Protein AF-A0A2V4DV80-F1 (afdb_monomer)

Foldseek 3Di:
DDDPVRVVVVVVVVVVVVVVVVVVVVVVVLVQLLVQLVVVVVPDDPVNLVVQLVVVCVVQPPVGDDPVNSVVVSSVVSSVVSVVVVVVVVVVD

Organism: NCBI:txid1970738

Structure (mmCIF, N/CA/C/O backbone):
data_AF-A0A2V4DV80-F1
#
_entry.id   AF-A0A2V4DV80-F1
#
loop_
_atom_site.group_PDB
_atom_site.id
_atom_site.type_symbol
_atom_site.label_atom_id
_atom_site.label_alt_id
_atom_site.label_comp_id
_atom_site.label_asym_id
_atom_site.label_entity_id
_atom_site.label_seq_id
_atom_site.pdbx_PDB_ins_code
_atom_site.Cartn_x
_atom_site.Cartn_y
_atom_site.Cartn_z
_atom_site.occupancy
_atom_site.B_iso_or_equiv
_atom_site.auth_seq_id
_atom_site.auth_comp_id
_atom_site.auth_asym_id
_atom_site.auth_atom_id
_atom_site.pdbx_PDB_model_num
ATOM 1 N N . MET A 1 1 ? 38.044 0.938 -38.146 1.00 60.31 1 MET A N 1
ATOM 2 C CA . MET A 1 1 ? 38.154 1.761 -36.922 1.00 60.31 1 MET A CA 1
ATOM 3 C C . MET A 1 1 ? 36.965 2.714 -36.921 1.00 60.31 1 MET A C 1
ATOM 5 O O . MET A 1 1 ? 36.771 3.369 -37.935 1.00 60.31 1 MET A O 1
ATOM 9 N N . LYS A 1 2 ? 36.105 2.701 -35.892 1.00 66.69 2 LYS A N 1
ATOM 10 C CA . LYS A 1 2 ? 34.963 3.636 -35.813 1.00 66.69 2 LYS A CA 1
ATOM 11 C C . LYS A 1 2 ? 35.490 5.036 -35.483 1.00 66.69 2 LYS A C 1
ATOM 13 O O . LYS A 1 2 ? 36.448 5.134 -34.717 1.00 66.69 2 LYS A O 1
ATOM 18 N N . THR A 1 3 ? 34.906 6.084 -36.059 1.00 84.12 3 THR A N 1
ATOM 19 C CA . THR A 1 3 ? 35.288 7.469 -35.730 1.00 84.12 3 THR A CA 1
ATOM 20 C C . THR A 1 3 ? 34.881 7.809 -34.295 1.00 84.12 3 THR A C 1
ATOM 22 O O . THR A 1 3 ? 34.015 7.144 -33.717 1.00 84.12 3 THR A O 1
ATOM 25 N N . LEU A 1 4 ? 35.499 8.837 -33.708 1.00 80.19 4 LEU A N 1
ATOM 26 C CA . LEU A 1 4 ? 35.179 9.287 -32.350 1.00 80.19 4 LEU A CA 1
ATOM 27 C C . LEU A 1 4 ? 33.680 9.618 -32.220 1.00 80.19 4 LEU A C 1
ATOM 29 O O . LEU A 1 4 ? 33.022 9.157 -31.291 1.00 80.19 4 LEU A O 1
ATOM 33 N N . ASP A 1 5 ? 33.116 10.294 -33.225 1.00 77.75 5 ASP A N 1
ATOM 34 C CA . ASP A 1 5 ? 31.690 10.642 -33.285 1.00 77.75 5 ASP A CA 1
ATOM 35 C C . ASP A 1 5 ? 30.785 9.403 -33.295 1.00 77.75 5 ASP A C 1
ATOM 37 O O . ASP A 1 5 ? 29.776 9.350 -32.591 1.00 77.75 5 ASP A O 1
ATOM 41 N N . GLN A 1 6 ? 31.174 8.350 -34.027 1.00 77.19 6 GLN A N 1
ATOM 42 C CA . GLN A 1 6 ? 30.449 7.077 -34.022 1.00 77.19 6 GLN A CA 1
ATOM 43 C C . GLN A 1 6 ? 30.519 6.380 -32.658 1.00 77.19 6 GLN A C 1
ATOM 45 O O . GLN A 1 6 ? 29.569 5.701 -32.269 1.00 77.19 6 GLN A O 1
ATOM 50 N N . GLN A 1 7 ? 31.630 6.488 -31.928 1.00 75.81 7 GLN A N 1
ATOM 51 C CA . GLN A 1 7 ? 31.748 5.912 -30.584 1.00 75.81 7 GLN A CA 1
ATOM 52 C C . GLN A 1 7 ? 30.891 6.677 -29.569 1.00 75.81 7 GLN A C 1
ATOM 54 O O . GLN A 1 7 ? 30.188 6.050 -28.777 1.00 75.81 7 GLN A O 1
ATOM 59 N N . VAL A 1 8 ? 30.893 8.010 -29.635 1.00 75.25 8 VAL A N 1
ATOM 60 C CA . VAL A 1 8 ? 30.076 8.881 -28.779 1.00 75.25 8 VAL A CA 1
ATOM 61 C C . VAL A 1 8 ? 28.583 8.632 -29.013 1.00 75.25 8 VAL A C 1
ATOM 63 O O . VAL A 1 8 ? 27.857 8.378 -28.052 1.00 75.25 8 VAL A O 1
ATOM 66 N N . ALA A 1 9 ? 28.129 8.581 -30.269 1.00 74.56 9 ALA A N 1
ATOM 67 C CA . ALA A 1 9 ? 26.732 8.288 -30.604 1.00 74.56 9 ALA A CA 1
ATOM 68 C C . ALA A 1 9 ? 26.268 6.918 -30.068 1.00 74.56 9 ALA A C 1
ATOM 70 O O . ALA A 1 9 ? 25.228 6.827 -29.417 1.00 74.56 9 ALA A O 1
ATOM 71 N N . ASN A 1 10 ? 27.083 5.869 -30.246 1.00 79.75 10 ASN A N 1
ATOM 72 C CA . ASN A 1 10 ? 26.785 4.532 -29.714 1.00 79.75 10 ASN A CA 1
ATOM 73 C C . ASN A 1 10 ? 26.696 4.518 -28.175 1.00 79.75 10 ASN A C 1
ATOM 75 O O . ASN A 1 10 ? 25.904 3.769 -27.601 1.00 79.75 10 ASN A O 1
ATOM 79 N N . ASN A 1 11 ? 27.512 5.322 -27.488 1.00 81.12 11 ASN A N 1
ATOM 80 C CA . ASN A 1 11 ? 27.479 5.415 -26.029 1.00 81.12 11 ASN A CA 1
ATOM 81 C C . ASN A 1 11 ? 26.223 6.140 -25.528 1.00 81.12 11 ASN A C 1
ATOM 83 O O . ASN A 1 11 ? 25.623 5.691 -24.551 1.00 81.12 11 ASN A O 1
ATOM 87 N N . HIS A 1 12 ? 25.792 7.207 -26.206 1.00 82.12 12 HIS A N 1
ATOM 88 C CA . HIS A 1 12 ? 24.542 7.898 -25.879 1.00 82.12 12 HIS A CA 1
ATOM 89 C C . HIS A 1 12 ? 23.319 7.001 -26.075 1.00 82.12 12 HIS A C 1
ATOM 91 O O . HIS A 1 12 ? 22.471 6.929 -25.188 1.00 82.12 12 HIS A O 1
ATOM 97 N N . GLU A 1 13 ? 23.258 6.264 -27.185 1.00 85.12 13 GLU A N 1
ATOM 98 C CA . GLU A 1 13 ? 22.174 5.315 -27.452 1.00 85.12 13 GLU A CA 1
ATOM 99 C C . GLU A 1 13 ? 22.117 4.217 -26.380 1.00 85.12 13 GLU A C 1
ATOM 101 O O . GLU A 1 13 ? 21.064 3.955 -25.800 1.00 85.12 13 GLU A O 1
ATOM 106 N N . ARG A 1 14 ? 23.271 3.642 -26.013 1.00 85.62 14 ARG A N 1
ATOM 107 C CA . ARG A 1 14 ? 23.364 2.663 -24.918 1.00 85.62 14 ARG A CA 1
ATOM 108 C C . ARG A 1 14 ? 22.899 3.226 -23.578 1.00 85.62 14 ARG A C 1
ATOM 110 O O . ARG A 1 14 ? 22.186 2.536 -22.849 1.00 85.62 14 ARG A O 1
ATOM 117 N N . ALA A 1 15 ? 23.299 4.451 -23.241 1.00 86.38 15 ALA A N 1
ATOM 118 C CA . ALA A 1 15 ? 22.874 5.106 -22.008 1.00 86.38 15 ALA A CA 1
ATOM 119 C C . ALA A 1 15 ? 21.351 5.300 -21.986 1.00 86.38 15 ALA A C 1
ATOM 121 O O . ALA A 1 15 ? 20.705 4.941 -21.003 1.00 86.38 15 ALA A O 1
ATOM 122 N N . TYR A 1 16 ? 20.774 5.767 -23.095 1.00 85.81 16 TYR A N 1
ATOM 123 C CA . TYR A 1 16 ? 19.332 5.938 -23.238 1.00 85.81 16 TYR A CA 1
ATOM 124 C C . TYR A 1 16 ? 18.569 4.610 -23.108 1.00 85.81 16 TYR A C 1
ATOM 126 O O . TYR A 1 16 ? 17.633 4.512 -22.314 1.00 85.81 16 TYR A O 1
ATOM 134 N N . CYS A 1 17 ? 19.002 3.553 -23.804 1.00 83.19 17 CYS A N 1
ATOM 135 C CA . CYS A 1 17 ? 18.388 2.227 -23.690 1.00 83.19 17 CYS A CA 1
ATOM 136 C C . CYS A 1 17 ? 18.449 1.678 -22.257 1.00 83.19 17 CYS A C 1
ATOM 138 O O . CYS A 1 17 ? 17.471 1.107 -21.771 1.00 83.19 17 CYS A O 1
ATOM 140 N N . ASN A 1 18 ? 19.573 1.868 -21.558 1.00 87.25 18 ASN A N 1
ATOM 141 C CA . ASN A 1 18 ? 19.722 1.447 -20.165 1.00 87.25 18 ASN A CA 1
ATOM 142 C C . ASN A 1 18 ? 18.796 2.227 -19.226 1.00 87.25 18 ASN A C 1
ATOM 144 O O . ASN A 1 18 ? 18.187 1.621 -18.341 1.00 87.25 18 ASN A O 1
ATOM 148 N N . MET A 1 19 ? 18.659 3.540 -19.428 1.00 86.56 19 MET A N 1
ATOM 149 C CA . MET A 1 19 ? 17.720 4.367 -18.670 1.00 86.56 19 MET A CA 1
ATOM 150 C C . MET A 1 19 ? 16.284 3.893 -18.883 1.00 86.56 19 MET A C 1
ATOM 152 O O . MET A 1 19 ? 15.612 3.578 -17.907 1.00 86.56 19 MET A O 1
ATOM 156 N N . MET A 1 20 ? 15.847 3.743 -20.138 1.00 86.69 20 MET A N 1
ATOM 157 C CA . MET A 1 20 ? 14.493 3.275 -20.458 1.00 86.69 20 MET A CA 1
ATOM 158 C C . MET A 1 20 ? 14.214 1.903 -19.847 1.00 86.69 20 MET A C 1
ATOM 160 O O . MET A 1 20 ? 13.196 1.721 -19.188 1.00 86.69 20 MET A O 1
ATOM 164 N N . ARG A 1 21 ? 15.151 0.954 -19.973 1.00 83.69 21 ARG A N 1
ATOM 165 C CA . ARG A 1 21 ? 15.011 -0.378 -19.369 1.00 83.69 21 ARG A CA 1
ATOM 166 C C . ARG A 1 21 ? 14.881 -0.313 -17.847 1.00 83.69 21 ARG A C 1
ATOM 168 O O . ARG A 1 21 ? 14.105 -1.069 -17.270 1.00 83.69 21 ARG A O 1
ATOM 175 N N . THR A 1 22 ? 15.639 0.574 -17.205 1.00 85.88 22 THR A N 1
ATOM 176 C CA . THR A 1 22 ? 15.595 0.768 -15.749 1.00 85.88 22 THR A CA 1
ATOM 177 C C . THR A 1 22 ? 14.260 1.367 -15.318 1.00 85.88 22 THR A C 1
ATOM 179 O O . THR A 1 22 ? 13.650 0.855 -14.382 1.00 85.88 22 THR A O 1
ATOM 182 N N . THR A 1 23 ? 13.772 2.387 -16.029 1.00 84.88 23 THR A N 1
ATOM 183 C CA . THR A 1 23 ? 12.456 2.993 -15.788 1.00 84.88 23 THR A CA 1
ATOM 184 C C . THR A 1 23 ? 11.342 1.968 -15.962 1.00 84.88 23 THR A C 1
ATOM 186 O O . THR A 1 23 ? 10.585 1.746 -15.02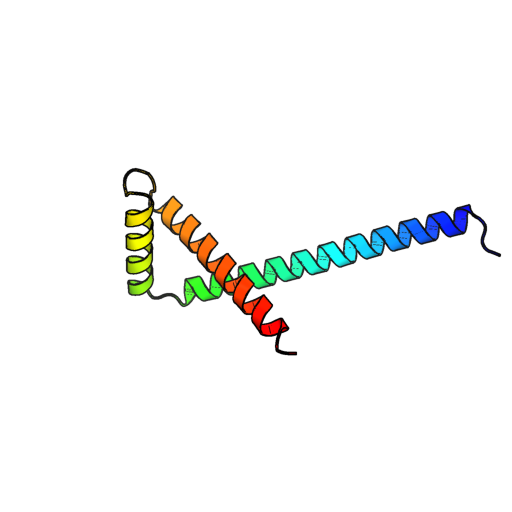9 1.00 84.88 23 THR A O 1
ATOM 189 N N . THR A 1 24 ? 11.310 1.228 -17.075 1.00 87.62 24 THR A N 1
ATOM 190 C CA . THR A 1 24 ? 10.300 0.181 -17.303 1.00 87.62 24 THR A CA 1
ATOM 191 C C . THR A 1 24 ? 10.324 -0.901 -16.221 1.00 87.62 24 THR A C 1
ATOM 193 O O . THR A 1 24 ? 9.274 -1.372 -15.786 1.00 87.62 24 THR A O 1
ATOM 196 N N . ALA A 1 25 ? 11.512 -1.312 -15.764 1.00 85.62 25 ALA A N 1
ATOM 197 C CA . ALA A 1 25 ? 11.631 -2.282 -14.679 1.00 85.62 25 ALA A CA 1
ATOM 198 C C . ALA A 1 25 ? 11.106 -1.728 -13.345 1.00 85.62 25 ALA A C 1
ATOM 200 O O . ALA A 1 25 ? 10.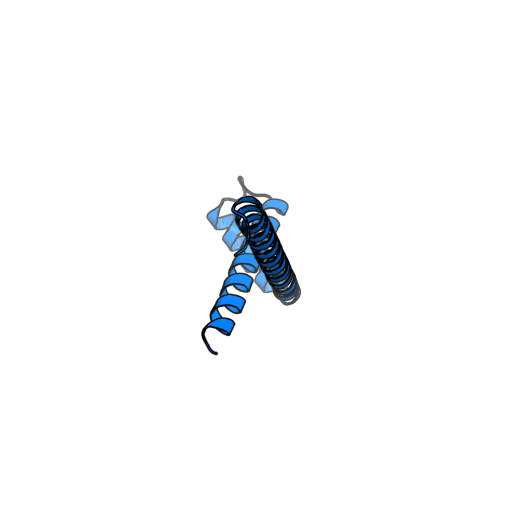494 -2.473 -12.578 1.00 85.62 25 ALA A O 1
ATOM 201 N N . LYS A 1 26 ? 11.330 -0.436 -13.074 1.00 87.00 26 LYS A N 1
ATOM 202 C CA . LYS A 1 26 ? 10.787 0.251 -11.902 1.00 87.00 26 LYS A CA 1
ATOM 203 C C . LYS A 1 26 ? 9.265 0.360 -11.986 1.00 87.00 26 LYS A C 1
ATOM 205 O O . LYS A 1 26 ? 8.603 -0.103 -11.069 1.00 87.00 26 LYS A O 1
ATOM 210 N N . ASP A 1 27 ? 8.722 0.842 -13.100 1.00 90.31 27 ASP A N 1
ATOM 211 C CA . ASP A 1 27 ? 7.275 0.994 -13.297 1.00 90.31 27 ASP A CA 1
ATOM 212 C C . ASP A 1 27 ? 6.545 -0.343 -13.132 1.00 90.31 27 ASP A C 1
ATOM 214 O O . ASP A 1 27 ? 5.506 -0.425 -12.478 1.00 90.31 27 ASP A O 1
ATOM 218 N N . LYS A 1 28 ? 7.122 -1.427 -13.670 1.00 91.31 28 LYS A N 1
ATOM 219 C CA . LYS A 1 28 ? 6.583 -2.777 -13.484 1.00 91.31 28 LYS A CA 1
ATOM 220 C C . LYS A 1 28 ? 6.579 -3.185 -12.010 1.00 91.31 28 LYS A C 1
ATOM 222 O O . LYS A 1 28 ? 5.596 -3.746 -11.537 1.00 91.31 28 LYS A O 1
ATOM 227 N N . ARG A 1 29 ? 7.665 -2.909 -11.286 1.00 90.38 29 ARG A N 1
ATOM 228 C CA . ARG A 1 29 ? 7.767 -3.218 -9.855 1.00 90.38 29 ARG A CA 1
ATOM 229 C C . ARG A 1 29 ? 6.759 -2.413 -9.037 1.00 90.38 29 ARG A C 1
ATOM 231 O O . ARG A 1 29 ? 6.122 -2.982 -8.159 1.00 90.38 29 ARG A O 1
ATOM 238 N N . ASP A 1 30 ? 6.601 -1.131 -9.338 1.00 91.12 30 ASP A N 1
ATOM 239 C CA . ASP A 1 30 ? 5.652 -0.253 -8.653 1.00 91.12 30 ASP A CA 1
ATOM 240 C C . ASP A 1 30 ? 4.209 -0.723 -8.919 1.00 91.12 30 ASP A C 1
ATOM 242 O O . ASP A 1 30 ? 3.396 -0.798 -7.998 1.00 91.12 30 ASP A O 1
ATOM 246 N N . ALA A 1 31 ? 3.903 -1.165 -10.144 1.00 93.69 31 ALA A N 1
ATOM 247 C CA . ALA A 1 31 ? 2.618 -1.784 -10.471 1.00 93.69 31 ALA A CA 1
ATOM 248 C C .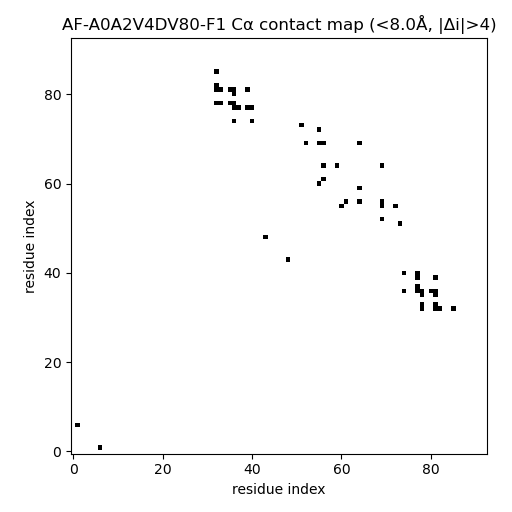 ALA A 1 31 ? 2.374 -3.104 -9.710 1.00 93.69 31 ALA A C 1
ATOM 250 O O . ALA A 1 31 ? 1.267 -3.329 -9.218 1.00 93.69 31 ALA A O 1
ATOM 251 N N . GLU A 1 32 ? 3.391 -3.964 -9.580 1.00 94.69 32 GLU A N 1
ATOM 252 C CA . GLU A 1 32 ? 3.317 -5.205 -8.791 1.00 94.69 32 GLU A CA 1
ATOM 253 C C . GLU A 1 32 ? 3.059 -4.919 -7.301 1.00 94.69 32 GLU A C 1
ATOM 255 O O . GLU A 1 32 ? 2.185 -5.550 -6.703 1.00 94.69 32 GLU A O 1
ATOM 260 N N . ILE A 1 33 ? 3.767 -3.942 -6.716 1.00 94.44 33 ILE A N 1
ATOM 261 C CA . ILE A 1 33 ? 3.571 -3.506 -5.323 1.00 94.44 33 ILE A CA 1
ATOM 262 C C . ILE A 1 33 ? 2.138 -3.008 -5.125 1.00 94.44 33 ILE A C 1
ATOM 264 O O . ILE A 1 33 ? 1.438 -3.520 -4.252 1.00 94.44 33 ILE A O 1
ATOM 268 N N . ASN A 1 34 ? 1.680 -2.083 -5.972 1.00 94.25 34 ASN A N 1
ATOM 269 C CA . ASN A 1 34 ? 0.340 -1.505 -5.876 1.00 94.25 34 ASN A CA 1
ATOM 270 C C . ASN A 1 34 ? -0.757 -2.568 -6.025 1.00 94.25 34 ASN A C 1
ATOM 272 O O . ASN A 1 34 ? -1.765 -2.536 -5.320 1.00 94.25 34 ASN A O 1
ATOM 276 N N . SER A 1 35 ? -0.573 -3.528 -6.935 1.00 95.94 35 SER A N 1
ATOM 277 C CA . SER A 1 35 ? -1.526 -4.625 -7.118 1.00 95.94 35 SER A CA 1
ATOM 278 C C . SER A 1 35 ? -1.606 -5.516 -5.879 1.00 95.94 35 SER A C 1
ATOM 280 O O . SER A 1 35 ? -2.702 -5.894 -5.464 1.00 95.94 35 SER A O 1
ATOM 282 N N . LEU A 1 36 ? -0.461 -5.858 -5.283 1.00 96.06 36 LEU A N 1
ATOM 283 C CA . LEU A 1 3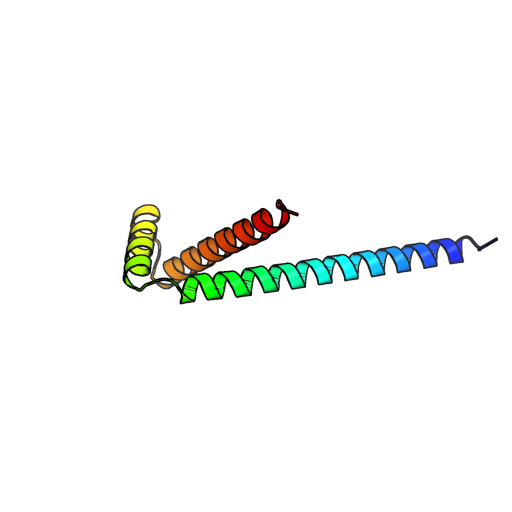6 ? -0.417 -6.698 -4.090 1.00 96.06 36 LEU A CA 1
ATOM 284 C C . LEU A 1 36 ? -0.977 -5.965 -2.865 1.00 96.06 36 LEU A C 1
ATOM 286 O O . LEU A 1 36 ? -1.764 -6.547 -2.126 1.00 96.06 36 LEU A O 1
ATOM 290 N N . ALA A 1 37 ? -0.631 -4.690 -2.678 1.00 95.94 37 ALA A N 1
ATOM 291 C CA . ALA A 1 37 ? -1.158 -3.861 -1.597 1.00 95.94 37 ALA A CA 1
ATOM 292 C C . ALA A 1 37 ? -2.693 -3.787 -1.639 1.00 95.94 37 ALA A C 1
ATOM 294 O O . ALA A 1 37 ? -3.348 -4.014 -0.623 1.00 95.94 37 ALA A O 1
ATOM 295 N N . LYS A 1 38 ? -3.275 -3.590 -2.830 1.00 95.31 38 LYS A N 1
ATOM 296 C CA . LYS A 1 38 ? -4.734 -3.613 -3.027 1.00 95.31 38 LYS A CA 1
ATOM 297 C C . LYS A 1 38 ? -5.364 -4.962 -2.686 1.00 95.31 38 LYS A C 1
ATOM 299 O O . LYS A 1 38 ? -6.442 -4.986 -2.100 1.00 95.31 38 LYS A O 1
ATOM 304 N N . SER A 1 39 ? -4.710 -6.073 -3.031 1.00 95.81 39 SER A N 1
ATOM 305 C CA . SER A 1 39 ? -5.189 -7.405 -2.635 1.00 95.81 39 SER A CA 1
ATOM 306 C C . SER A 1 39 ? -5.175 -7.561 -1.118 1.00 95.81 39 SER A C 1
ATOM 308 O O . SER A 1 39 ? -6.188 -7.932 -0.545 1.00 95.81 39 SER A O 1
ATOM 310 N N . LEU A 1 40 ? -4.071 -7.195 -0.460 1.00 94.44 40 LEU A N 1
ATOM 311 C CA . LEU A 1 40 ? -3.947 -7.282 0.997 1.00 94.44 40 LEU A CA 1
ATOM 312 C C . LEU A 1 40 ? -5.008 -6.441 1.721 1.00 94.44 40 LEU A C 1
ATOM 314 O O . LEU A 1 40 ? -5.572 -6.903 2.708 1.00 94.44 40 LEU A O 1
ATOM 318 N N . ARG A 1 41 ? -5.307 -5.235 1.217 1.00 92.50 41 ARG A N 1
ATOM 319 C CA . ARG A 1 41 ? -6.390 -4.391 1.744 1.00 92.50 41 ARG A CA 1
ATOM 320 C C . ARG A 1 41 ? -7.756 -5.045 1.573 1.00 92.50 41 ARG A C 1
ATOM 322 O O . ARG A 1 41 ? -8.563 -4.989 2.491 1.00 92.50 41 ARG A O 1
ATOM 329 N N . LYS A 1 42 ? -8.012 -5.649 0.411 1.00 93.94 42 LYS A N 1
ATOM 330 C CA . LYS A 1 42 ? -9.276 -6.333 0.103 1.00 93.94 42 LYS A CA 1
ATOM 331 C C . LYS A 1 42 ? -9.479 -7.599 0.940 1.00 93.94 42 LYS A C 1
ATOM 333 O O . LYS A 1 42 ? -10.612 -7.926 1.269 1.00 93.94 42 LYS A O 1
ATOM 338 N N . ASP A 1 43 ? -8.396 -8.301 1.253 1.00 94.19 43 ASP A N 1
ATOM 339 C CA . ASP A 1 43 ? -8.421 -9.540 2.033 1.00 94.19 43 ASP A CA 1
ATOM 340 C C . ASP A 1 43 ? -8.497 -9.278 3.553 1.00 94.19 43 ASP A C 1
ATOM 342 O O . ASP A 1 43 ? -8.671 -10.214 4.334 1.00 94.19 43 ASP A O 1
ATOM 346 N N . MET A 1 44 ? -8.365 -8.019 3.987 1.00 94.12 44 MET A N 1
ATOM 347 C CA . MET A 1 44 ? -8.511 -7.611 5.385 1.00 94.12 44 MET A CA 1
ATOM 348 C C . MET A 1 44 ? -9.980 -7.676 5.816 1.00 94.12 44 MET A C 1
ATOM 350 O O . MET A 1 44 ? -10.866 -7.195 5.115 1.00 94.12 44 MET A O 1
ATOM 354 N N . SER A 1 45 ? -10.223 -8.248 6.996 1.00 95.62 45 SER A N 1
ATOM 355 C CA . SER A 1 45 ? -11.552 -8.270 7.607 1.00 95.62 45 SER A CA 1
ATOM 356 C C . SER A 1 45 ? -11.926 -6.907 8.197 1.00 95.62 45 SER A C 1
ATOM 358 O O . SER A 1 45 ? -11.046 -6.143 8.598 1.00 95.62 45 SER A O 1
ATOM 360 N N . ASP A 1 46 ? -13.225 -6.629 8.322 1.00 93.88 46 ASP A N 1
ATOM 361 C CA . ASP A 1 46 ? -13.710 -5.408 8.981 1.00 93.88 46 ASP A CA 1
ATOM 362 C C . ASP A 1 46 ? -13.217 -5.325 10.437 1.00 93.88 46 ASP A C 1
ATOM 364 O O . ASP A 1 46 ? -12.775 -4.270 1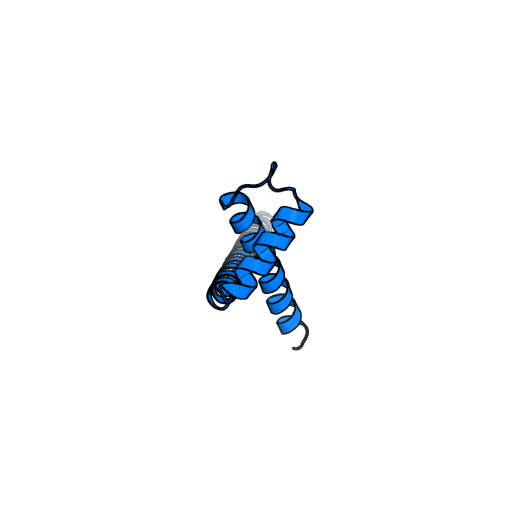0.884 1.00 93.88 46 ASP A O 1
ATOM 368 N N . ASP A 1 47 ? -13.188 -6.450 11.160 1.00 96.38 47 ASP A N 1
ATOM 369 C CA . ASP A 1 47 ? -12.666 -6.516 12.532 1.00 96.38 47 ASP A CA 1
ATOM 370 C C . ASP A 1 47 ? -11.186 -6.118 12.613 1.00 96.38 47 ASP A C 1
ATOM 372 O O . ASP A 1 47 ? -10.764 -5.438 13.551 1.00 96.38 47 ASP A O 1
ATOM 376 N 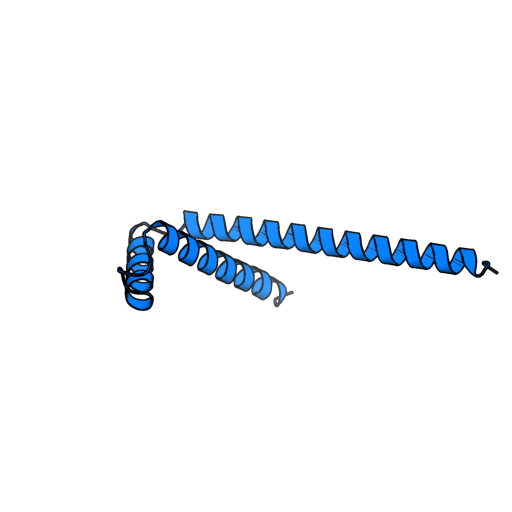N . ASP A 1 48 ? -10.371 -6.557 11.653 1.00 94.19 48 ASP A N 1
ATOM 377 C CA . ASP A 1 48 ? -8.953 -6.203 11.616 1.00 94.19 48 ASP A CA 1
ATOM 378 C C . ASP A 1 48 ? -8.741 -4.761 11.154 1.00 94.19 48 ASP A C 1
ATOM 380 O O . ASP A 1 48 ? -7.840 -4.096 11.669 1.00 94.19 48 ASP A O 1
ATOM 384 N N . TYR A 1 49 ? -9.594 -4.256 10.258 1.00 92.75 49 TYR A N 1
ATOM 385 C CA . TYR A 1 49 ? -9.637 -2.836 9.925 1.00 92.75 49 TYR A CA 1
ATOM 386 C C . TYR A 1 49 ? -9.901 -1.997 11.181 1.00 92.75 49 TYR A C 1
ATOM 388 O O . TYR A 1 49 ? -9.084 -1.138 11.501 1.00 92.75 49 TYR A O 1
ATOM 396 N N . PHE A 1 50 ? -10.951 -2.299 11.952 1.00 93.69 50 PHE A N 1
ATOM 397 C CA . PHE A 1 50 ? -11.283 -1.547 13.168 1.00 93.69 50 PHE A CA 1
ATOM 398 C C . PHE A 1 50 ? -10.162 -1.582 14.208 1.00 93.69 50 PHE A C 1
ATOM 400 O O . PHE A 1 50 ? -9.884 -0.583 14.869 1.00 93.69 50 PHE A O 1
ATOM 407 N N . LYS A 1 51 ? -9.474 -2.719 14.370 1.00 94.81 51 LYS A N 1
ATOM 408 C CA . LYS A 1 51 ? -8.302 -2.788 15.260 1.00 94.81 51 LYS A CA 1
ATOM 409 C C . LYS A 1 51 ? -7.188 -1.857 14.789 1.00 94.81 51 LYS A C 1
ATOM 411 O O . LYS A 1 51 ? -6.592 -1.169 15.610 1.00 94.81 51 LYS A O 1
ATOM 416 N N . MET A 1 52 ? -6.894 -1.848 13.491 1.00 93.19 52 MET A N 1
ATOM 417 C CA . MET A 1 52 ? -5.826 -1.019 12.932 1.00 93.19 52 MET A CA 1
ATOM 418 C C . MET A 1 52 ? -6.185 0.468 12.965 1.00 93.19 52 MET A C 1
ATOM 420 O O . MET A 1 52 ? -5.334 1.276 13.322 1.00 93.19 52 MET A O 1
ATOM 424 N N . GLU A 1 53 ? -7.433 0.822 12.667 1.00 92.62 53 GLU A N 1
ATOM 425 C CA . GLU A 1 53 ? -7.970 2.178 12.807 1.00 92.62 53 GLU A CA 1
ATOM 426 C C . GLU A 1 53 ? -7.800 2.689 14.239 1.00 92.62 53 GLU A C 1
ATOM 428 O O . GLU A 1 53 ? -7.204 3.746 14.439 1.00 92.62 53 GLU A O 1
ATOM 433 N N . ASN A 1 54 ? -8.204 1.902 15.241 1.00 92.25 54 ASN A N 1
ATOM 434 C CA . ASN A 1 54 ? -8.015 2.266 16.646 1.00 92.25 54 ASN A CA 1
ATOM 435 C C . ASN A 1 54 ? -6.535 2.462 16.999 1.00 92.25 54 ASN A C 1
ATOM 437 O O . ASN A 1 54 ? -6.188 3.450 17.634 1.00 92.25 54 ASN A O 1
ATOM 441 N N . ILE A 1 55 ? -5.643 1.574 16.546 1.00 93.38 55 ILE A N 1
ATOM 442 C CA . ILE A 1 55 ? -4.196 1.719 16.778 1.00 93.38 55 ILE A CA 1
ATOM 443 C C . ILE A 1 55 ? -3.663 3.018 16.155 1.00 93.38 55 ILE A C 1
ATOM 445 O O . ILE A 1 55 ? -2.870 3.726 16.774 1.00 93.38 55 ILE A O 1
ATOM 449 N N . ILE A 1 56 ? -4.08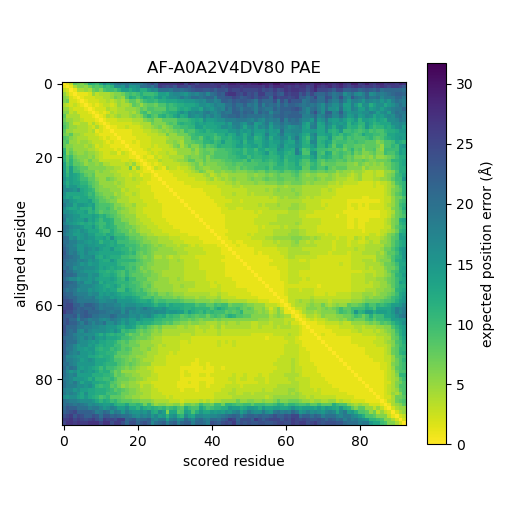0 3.343 14.930 1.00 92.00 56 ILE A N 1
ATOM 450 C CA . ILE A 1 56 ? -3.662 4.568 14.238 1.00 92.00 56 ILE A CA 1
ATOM 451 C C . ILE A 1 56 ? -4.167 5.797 15.004 1.00 92.00 56 ILE A C 1
ATOM 453 O O . ILE A 1 56 ? -3.384 6.705 15.294 1.00 92.00 56 ILE A O 1
ATOM 457 N N . LEU A 1 57 ? -5.441 5.805 15.394 1.00 90.69 57 LEU A N 1
ATOM 458 C CA . LEU A 1 57 ? -6.048 6.883 16.173 1.00 90.69 57 LEU A CA 1
ATOM 459 C C . LEU A 1 57 ? -5.404 7.040 17.557 1.00 90.69 57 LEU A C 1
ATOM 461 O O . LEU A 1 57 ? -5.205 8.168 18.001 1.00 90.69 57 LEU A O 1
ATOM 465 N N . GLU A 1 58 ? -5.011 5.952 18.220 1.00 90.88 58 GLU A N 1
ATOM 466 C CA . GLU A 1 58 ? -4.290 5.994 19.498 1.00 90.88 58 GLU A CA 1
ATOM 467 C C . GLU A 1 58 ? -2.889 6.607 19.358 1.00 90.88 58 GLU A C 1
ATOM 469 O O . GLU A 1 58 ? -2.456 7.371 20.223 1.00 90.88 58 GLU A O 1
ATOM 474 N N . ILE A 1 59 ? -2.174 6.297 18.271 1.00 90.25 59 ILE A N 1
ATOM 475 C CA . ILE A 1 59 ? -0.807 6.785 18.037 1.00 90.25 59 ILE A CA 1
ATOM 476 C C . ILE A 1 59 ? -0.799 8.266 17.656 1.00 90.25 59 ILE A C 1
ATOM 478 O O . ILE A 1 59 ? 0.003 9.038 18.186 1.00 90.25 59 ILE A O 1
ATOM 482 N N . PHE A 1 60 ? -1.651 8.660 16.710 1.00 87.31 60 PHE A N 1
ATOM 483 C CA . PHE A 1 60 ? -1.666 10.026 16.183 1.00 87.31 60 PHE A CA 1
ATOM 484 C C . PHE A 1 60 ? -2.585 10.956 16.981 1.00 87.31 60 PHE A C 1
ATOM 486 O O . PHE A 1 60 ? -2.384 12.169 16.970 1.00 87.31 60 PHE A O 1
ATOM 493 N N . GLY A 1 61 ? -3.536 10.394 17.725 1.00 83.44 61 GLY A N 1
ATOM 494 C CA . GLY A 1 61 ? -4.591 11.100 18.435 1.00 83.44 61 GLY A CA 1
ATOM 495 C C . GLY A 1 61 ? -5.762 11.437 17.512 1.00 83.44 61 GLY A C 1
ATOM 496 O O . GLY A 1 61 ? -5.577 12.085 16.484 1.00 83.44 61 GLY A O 1
ATOM 497 N N . GLU A 1 62 ? -6.985 11.106 17.936 1.00 78.75 62 GLU A N 1
ATOM 498 C CA . GLU A 1 62 ? -8.246 11.386 17.212 1.00 78.75 62 GLU A CA 1
ATOM 499 C C . GLU A 1 62 ? -8.428 12.862 16.811 1.00 78.75 62 GLU A C 1
ATOM 501 O O . GLU A 1 62 ? -9.191 13.195 15.912 1.00 78.75 62 GLU A O 1
ATOM 506 N N . LYS A 1 63 ? -7.724 13.781 17.480 1.00 82.56 63 LYS A N 1
ATOM 507 C CA . LYS A 1 63 ? -7.755 15.214 17.167 1.00 82.56 63 LYS A CA 1
ATOM 508 C C . LYS A 1 63 ? -6.951 15.582 15.911 1.00 82.56 63 LYS A C 1
ATOM 510 O O . LYS A 1 63 ? -7.152 16.668 15.369 1.00 82.56 63 LYS A O 1
ATOM 515 N N . TYR A 1 64 ? -6.004 14.742 15.504 1.00 82.69 64 TYR A N 1
ATOM 516 C CA . TYR A 1 64 ? -4.998 15.064 14.489 1.00 82.69 64 TYR A CA 1
ATOM 517 C C . TYR A 1 64 ? -5.170 14.291 13.186 1.00 82.69 64 TYR A C 1
ATOM 519 O O . TYR A 1 64 ? -4.570 14.682 12.187 1.00 82.69 64 TYR A O 1
ATOM 527 N N . ILE A 1 65 ? -5.964 13.223 13.193 1.00 87.94 65 ILE A N 1
ATOM 528 C CA . ILE A 1 65 ? -6.205 12.390 12.022 1.00 87.94 65 ILE A CA 1
ATOM 529 C C . ILE A 1 65 ? -7.695 12.065 11.931 1.00 87.94 65 ILE A C 1
ATOM 531 O O . ILE A 1 65 ? -8.325 11.717 12.928 1.00 87.94 65 ILE A O 1
ATOM 535 N N . ASP A 1 66 ? -8.258 12.242 10.743 1.00 88.00 66 ASP A N 1
ATOM 536 C CA . ASP A 1 66 ? -9.623 11.851 10.412 1.00 88.00 66 ASP A CA 1
ATOM 537 C C . ASP A 1 66 ? -9.634 10.483 9.710 1.00 88.00 66 ASP A C 1
ATOM 539 O O . ASP A 1 66 ? -8.604 9.822 9.565 1.00 88.00 66 ASP A O 1
ATOM 543 N N . SER A 1 67 ? -10.820 10.038 9.292 1.00 86.00 67 SER A N 1
ATOM 544 C CA . SER A 1 67 ? -10.983 8.753 8.607 1.00 86.00 67 SER A CA 1
ATOM 545 C C . SER A 1 67 ? -10.177 8.668 7.306 1.00 86.00 67 SER A C 1
ATOM 547 O O . SER A 1 67 ? -9.684 7.588 6.983 1.00 86.00 67 SER A O 1
ATOM 549 N N . ASP A 1 68 ? -10.013 9.779 6.582 1.00 90.12 68 ASP A N 1
ATOM 550 C CA . ASP A 1 68 ? -9.222 9.810 5.349 1.00 90.12 68 ASP A CA 1
ATOM 551 C C . ASP A 1 68 ? -7.737 9.603 5.673 1.00 90.12 68 ASP A C 1
ATOM 553 O O . ASP A 1 68 ? -7.069 8.775 5.051 1.00 90.12 68 ASP A O 1
ATOM 557 N N . GLY A 1 69 ? -7.232 10.264 6.718 1.00 91.44 69 GLY A N 1
ATOM 558 C CA . GLY A 1 69 ? -5.867 10.052 7.193 1.00 91.44 69 GLY A CA 1
ATOM 559 C C . GLY A 1 69 ? -5.611 8.626 7.701 1.00 91.44 69 GLY A C 1
ATOM 560 O O . GLY A 1 69 ? -4.523 8.083 7.491 1.00 91.44 69 GLY A O 1
ATOM 561 N N . VAL A 1 70 ? -6.602 7.984 8.332 1.00 91.62 70 VAL A N 1
ATOM 562 C CA . VAL A 1 70 ? -6.513 6.563 8.711 1.00 91.62 70 VAL A CA 1
ATOM 563 C C . VAL A 1 70 ? -6.364 5.678 7.472 1.00 91.62 70 VAL A C 1
ATOM 565 O O . VAL A 1 70 ? -5.501 4.795 7.456 1.00 91.62 70 VAL A O 1
ATOM 568 N N . GLU A 1 71 ? -7.148 5.920 6.420 1.00 91.81 71 GLU A N 1
ATOM 569 C CA . GLU A 1 71 ? -7.058 5.140 5.183 1.00 91.81 71 GLU A CA 1
ATOM 570 C C . GLU A 1 71 ? -5.717 5.372 4.460 1.00 91.81 71 GLU A C 1
ATOM 572 O O . GLU A 1 71 ? -5.100 4.407 4.009 1.00 91.81 71 GLU A O 1
ATOM 577 N N . GLU A 1 72 ? -5.191 6.603 4.430 1.00 92.62 72 GLU A N 1
ATOM 578 C CA . GLU A 1 72 ? -3.854 6.898 3.881 1.00 92.62 72 GLU A CA 1
ATOM 579 C C . GLU A 1 72 ? -2.733 6.173 4.650 1.00 92.62 72 GLU A C 1
ATOM 581 O O . GLU A 1 72 ? -1.787 5.623 4.062 1.00 92.62 72 GLU A O 1
ATOM 586 N N . ALA A 1 73 ? -2.834 6.137 5.982 1.00 92.88 73 ALA A N 1
ATOM 587 C CA . ALA A 1 73 ? -1.898 5.405 6.827 1.00 92.88 73 ALA A CA 1
ATOM 588 C C . ALA A 1 73 ? -1.969 3.895 6.552 1.00 92.88 73 ALA A C 1
ATOM 590 O O . ALA A 1 73 ? -0.930 3.238 6.414 1.00 92.88 73 ALA A O 1
ATOM 591 N N . LEU A 1 74 ? -3.176 3.343 6.406 1.00 93.31 74 LEU A N 1
ATOM 592 C CA . LEU A 1 74 ? -3.383 1.944 6.035 1.00 93.31 74 LEU A CA 1
ATOM 593 C C . LEU A 1 74 ? -2.812 1.628 4.651 1.00 93.31 74 LEU A C 1
ATOM 595 O O . LEU A 1 74 ? -2.067 0.655 4.515 1.00 93.31 74 LEU A O 1
ATOM 599 N N . GLU A 1 75 ? -3.086 2.449 3.636 1.00 93.06 75 GLU A N 1
ATOM 600 C CA . GLU A 1 75 ? -2.535 2.277 2.287 1.00 93.06 75 GLU A CA 1
ATOM 601 C C . GLU A 1 75 ? -1.000 2.248 2.318 1.00 93.06 75 GLU A C 1
ATOM 603 O O . GLU A 1 75 ? -0.363 1.371 1.719 1.00 93.06 75 GLU A O 1
ATOM 608 N N . THR A 1 76 ? -0.391 3.149 3.090 1.00 94.19 76 THR A N 1
ATOM 609 C CA . THR A 1 76 ? 1.061 3.182 3.297 1.00 94.19 76 THR A CA 1
ATOM 610 C C . THR A 1 76 ? 1.569 1.879 3.921 1.00 94.19 76 THR A C 1
ATOM 612 O O . THR A 1 76 ? 2.534 1.285 3.426 1.00 94.19 76 THR A O 1
ATOM 615 N N . LEU A 1 77 ? 0.909 1.379 4.970 1.00 94.00 77 LEU A N 1
ATOM 616 C CA . LEU A 1 77 ? 1.275 0.121 5.628 1.00 94.00 77 LEU A CA 1
ATOM 617 C C . LEU A 1 77 ? 1.174 -1.080 4.678 1.00 94.00 77 LEU A C 1
ATOM 619 O O . LEU A 1 77 ? 2.074 -1.929 4.653 1.00 94.00 77 LEU A O 1
ATOM 623 N N . PHE A 1 78 ? 0.131 -1.145 3.851 1.00 95.38 78 PHE A N 1
ATOM 624 C CA . PHE A 1 78 ? -0.025 -2.207 2.858 1.00 95.38 78 PHE A CA 1
ATOM 625 C C . PHE A 1 78 ? 1.041 -2.152 1.765 1.00 95.38 78 PHE A C 1
ATOM 627 O O . PHE A 1 78 ? 1.587 -3.198 1.404 1.00 95.38 78 PHE A O 1
ATOM 634 N N . ASN A 1 79 ? 1.409 -0.962 1.291 1.00 94.06 79 ASN A N 1
ATOM 635 C CA . ASN A 1 79 ? 2.504 -0.787 0.336 1.00 94.06 79 ASN A CA 1
ATOM 636 C C . ASN A 1 79 ? 3.858 -1.227 0.919 1.00 94.06 79 ASN A C 1
ATOM 638 O O . ASN A 1 79 ? 4.642 -1.906 0.243 1.00 94.06 79 ASN A O 1
ATOM 642 N N . ILE A 1 80 ? 4.119 -0.928 2.196 1.00 94.75 80 ILE A N 1
ATOM 643 C CA . ILE A 1 80 ? 5.313 -1.398 2.917 1.00 94.75 80 ILE A CA 1
ATOM 644 C C . ILE A 1 80 ? 5.312 -2.930 3.015 1.00 94.75 80 ILE A C 1
ATOM 646 O O . ILE A 1 80 ? 6.316 -3.582 2.700 1.00 94.75 80 ILE A O 1
ATOM 650 N N . LYS A 1 81 ? 4.178 -3.527 3.402 1.00 93.81 81 LYS A N 1
ATOM 651 C CA . LYS A 1 81 ? 4.035 -4.984 3.507 1.00 93.81 81 LYS A CA 1
ATOM 652 C C . LYS A 1 81 ? 4.230 -5.671 2.155 1.00 93.81 81 LYS A C 1
ATOM 654 O O . LYS A 1 81 ? 4.986 -6.640 2.077 1.00 93.81 81 LYS A O 1
ATOM 659 N N . ALA A 1 82 ? 3.601 -5.158 1.100 1.00 94.56 82 ALA A N 1
ATOM 660 C CA . ALA A 1 82 ? 3.733 -5.662 -0.263 1.00 94.56 82 ALA A CA 1
ATOM 661 C C . ALA A 1 82 ? 5.190 -5.601 -0.746 1.00 94.56 82 ALA A C 1
ATOM 663 O O . ALA A 1 82 ? 5.726 -6.594 -1.242 1.00 94.56 82 ALA A O 1
ATOM 664 N N . THR A 1 83 ? 5.868 -4.474 -0.510 1.00 94.38 83 THR A N 1
ATOM 665 C CA . THR A 1 83 ? 7.295 -4.304 -0.820 1.00 94.38 83 THR A CA 1
ATOM 666 C C . THR A 1 83 ? 8.155 -5.347 -0.106 1.00 94.38 83 THR A C 1
ATOM 668 O O . THR A 1 83 ? 9.012 -5.976 -0.730 1.00 94.38 83 THR A O 1
ATOM 671 N N . SER A 1 84 ? 7.915 -5.573 1.190 1.00 93.25 84 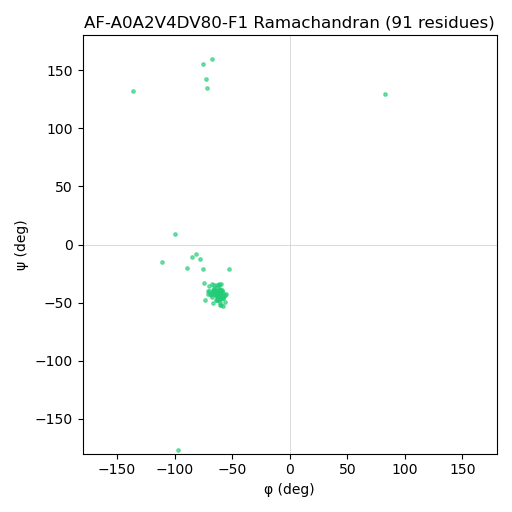SER A N 1
ATOM 672 C CA . SER A 1 84 ? 8.634 -6.582 1.976 1.00 93.25 84 SER A CA 1
ATOM 673 C C . SER A 1 84 ? 8.430 -7.997 1.423 1.00 93.25 84 SER A C 1
ATOM 675 O O . SER A 1 84 ? 9.403 -8.728 1.245 1.00 93.25 84 SER A O 1
ATOM 677 N N . LEU A 1 85 ? 7.192 -8.371 1.082 1.00 92.31 85 LEU A N 1
ATOM 678 C CA . LEU A 1 85 ? 6.876 -9.689 0.523 1.00 92.31 85 LEU A CA 1
ATOM 679 C C . LEU A 1 85 ? 7.564 -9.924 -0.826 1.00 92.31 85 LEU A C 1
ATOM 681 O O . LEU A 1 85 ? 8.196 -10.963 -1.012 1.00 92.31 85 LEU A O 1
ATOM 685 N N . ILE A 1 86 ? 7.512 -8.947 -1.734 1.00 90.19 86 ILE A N 1
ATOM 686 C CA . ILE A 1 86 ? 8.165 -9.031 -3.050 1.00 90.19 86 ILE A CA 1
ATOM 687 C C . ILE A 1 86 ? 9.688 -9.146 -2.902 1.00 90.19 86 ILE A C 1
ATOM 689 O O . ILE A 1 86 ? 10.331 -9.911 -3.623 1.00 90.19 86 ILE A O 1
ATOM 693 N N . ASN A 1 87 ? 10.281 -8.403 -1.965 1.00 88.19 87 ASN A N 1
ATOM 694 C CA . ASN A 1 87 ? 11.721 -8.465 -1.713 1.00 88.19 87 ASN A CA 1
ATOM 695 C C . ASN A 1 87 ? 12.138 -9.815 -1.118 1.00 88.19 87 ASN A C 1
ATOM 697 O O . ASN A 1 87 ? 13.135 -10.385 -1.553 1.00 88.19 87 ASN A O 1
ATOM 701 N N . ASN A 1 88 ? 11.357 -10.350 -0.177 1.00 81.12 88 ASN A N 1
ATOM 702 C CA . ASN A 1 88 ? 11.642 -11.631 0.468 1.00 81.12 88 ASN A CA 1
ATOM 703 C C . ASN A 1 88 ? 11.453 -12.819 -0.486 1.00 81.12 88 ASN A C 1
ATOM 705 O O . ASN A 1 88 ? 12.248 -13.751 -0.453 1.00 81.12 88 ASN A O 1
ATOM 709 N N . GLN A 1 89 ? 10.469 -12.775 -1.391 1.00 71.69 89 GLN A N 1
ATOM 710 C CA . GLN A 1 89 ? 10.310 -13.794 -2.440 1.00 71.69 89 GLN A CA 1
ATOM 711 C C . GLN A 1 89 ? 11.520 -13.862 -3.380 1.00 71.69 89 GLN A C 1
ATOM 713 O O . GLN A 1 89 ? 11.887 -14.942 -3.836 1.00 71.69 89 GLN A O 1
ATOM 718 N N . LYS A 1 90 ? 12.169 -12.723 -3.648 1.00 59.75 90 LYS A N 1
ATOM 719 C CA . LYS A 1 90 ? 13.374 -12.646 -4.489 1.00 59.75 90 LYS A CA 1
ATOM 720 C C . LYS A 1 90 ? 14.657 -13.082 -3.776 1.00 59.75 90 LYS A C 1
ATOM 722 O O . LYS A 1 90 ? 15.656 -13.277 -4.452 1.00 59.75 90 LYS A O 1
ATOM 727 N N . ALA A 1 91 ? 14.645 -13.240 -2.452 1.00 56.91 91 ALA A N 1
ATOM 728 C CA . ALA A 1 91 ? 15.795 -13.727 -1.687 1.00 56.91 91 ALA A CA 1
ATOM 729 C C . ALA A 1 91 ? 15.881 -15.267 -1.629 1.00 56.91 91 ALA A C 1
ATOM 731 O O . ALA A 1 91 ? 16.891 -15.802 -1.180 1.00 56.91 91 ALA A O 1
ATOM 732 N N . CYS A 1 92 ? 14.834 -15.978 -2.064 1.00 45.09 92 CYS A N 1
ATOM 733 C CA . CYS A 1 92 ? 14.750 -17.442 -2.023 1.00 45.09 92 CYS A CA 1
ATOM 734 C C . CYS A 1 92 ? 15.065 -18.138 -3.363 1.00 45.09 92 CYS A C 1
ATOM 736 O O . CYS A 1 92 ? 14.856 -19.347 -3.458 1.00 45.09 92 CYS A O 1
ATOM 738 N N . TYR A 1 93 ? 15.558 -17.407 -4.370 1.00 42.44 93 TYR A N 1
ATOM 739 C CA . TYR A 1 93 ? 15.969 -17.942 -5.675 1.00 42.44 93 TYR A CA 1
ATOM 740 C C . TYR A 1 93 ? 17.409 -17.563 -6.006 1.00 42.44 93 TYR A C 1
ATOM 742 O O . TYR A 1 93 ? 17.728 -16.356 -5.918 1.00 42.44 93 TYR A O 1
#

Secondary structure (DSSP, 8-state):
---HHHHHHHHHHHHHHHHHHHHHHHHHHHHHHHHHHHHHHHTS-HHHHHHHHHHHHHHH-TTT--HHHHHHHHHHHHHHHHHHHHHHHTT--

Sequence (93 aa):
MKTLDQQVANNHERAYCNMMRTTTAKDKRDAEINSLAKSLRKDMSDDDYFKMENIILEIFGEKYIDSDGVEEALETLFNIKATSLINNQKACY

Radius of gyration: 21.78 Å; Cα contacts (8 Å, |Δi|>4): 30; chains: 1; bounding box: 52×33×56 Å

Solvent-accessible surface area (backbone atoms only — not comparable to 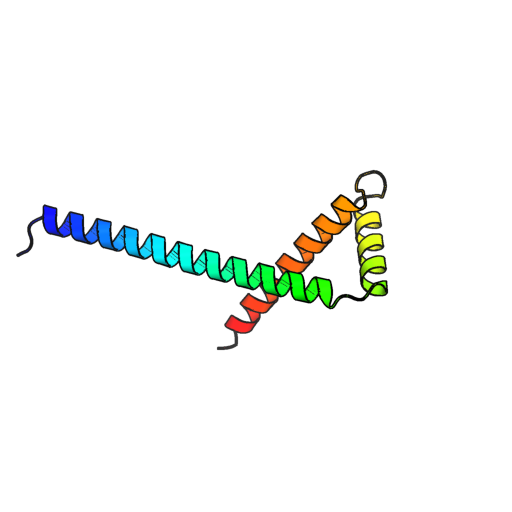full-atom values): 5171 Å² total; per-residue (Å²): 132,82,52,72,68,60,52,52,53,55,48,52,53,50,52,51,54,52,50,52,53,51,49,54,54,47,55,52,48,54,51,52,29,54,54,44,17,52,49,56,61,68,71,50,50,71,72,56,47,52,52,49,47,51,53,51,35,68,74,66,32,69,90,73,45,54,74,66,52,48,50,54,52,49,54,50,52,32,40,53,50,28,46,50,51,60,53,54,62,58,70,77,112

Mean predicted aligned error: 8.05 Å

pLDDT: mean 87.0, std 10.34, range [42.44, 96.38]

Nearest PDB structures (foldseek):
  4dhx-assembly2_F  TM=3.438E-01  e=1.606E+00  Homo sapiens
  6udy-assembly2_B  TM=2.475E-01  e=4.702E+00  Homo sapiens